Protein AF-A0A661WHB7-F1 (afdb_monomer)

Foldseek 3Di:
DADEAEAEAECAAPPDHLVVQVVVCVVDPNYDYDYHYPDYRVCCVVPVVVVVVVVVVSVVVVVVVPD

Secondary structure (DSSP, 8-state):
--S--EEEEETT-SSS-TTHHHHHHHHSTTPEEEEETT--TTHHHHSHHHHHHHHHHHHHHHHHH--

pLDDT: mean 92.35, std 13.71, range [40.66, 98.38]

Solvent-accessible surface area (backbone atoms only — not comparable to full-atom values): 3978 Å² total; per-residue (Å²): 107,89,59,91,40,81,43,79,41,17,64,60,12,84,84,64,5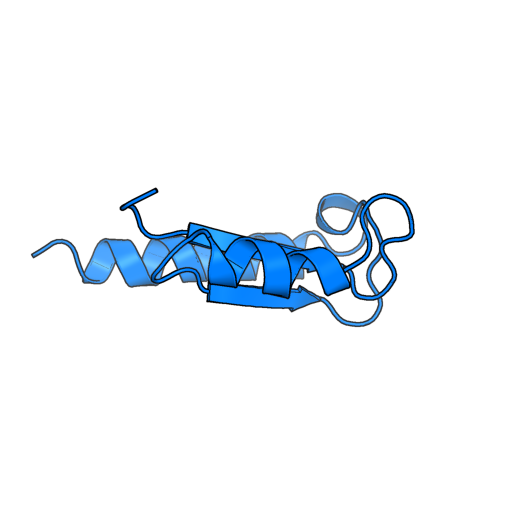2,50,74,52,52,60,61,47,42,77,66,26,64,82,42,47,81,47,71,40,78,96,22,33,73,58,24,68,74,78,40,40,67,63,47,50,49,55,53,50,52,55,54,52,58,54,63,68,65,71,118

Sequence (67 aa):
INIPTLILFGEHDNVVPPTNAELLAQKIAGSKIVIIHNAGHFFPIEVPETASQIIVDFVKQEVIELR

Mean predicted aligned error: 3.98 Å

Structure (mmCIF, N/CA/C/O backbone):
data_AF-A0A661WHB7-F1
#
_entry.id   AF-A0A661WHB7-F1
#
loop_
_atom_site.group_PDB
_atom_site.id
_atom_site.type_symbol
_atom_site.label_atom_id
_atom_site.label_alt_id
_atom_site.label_comp_id
_atom_site.label_asym_id
_atom_site.label_entity_id
_atom_site.label_seq_id
_atom_site.pdbx_PDB_ins_code
_atom_site.Cartn_x
_atom_site.Cartn_y
_atom_site.Cartn_z
_atom_site.occupancy
_atom_site.B_iso_or_equiv
_atom_site.auth_seq_id
_atom_site.auth_comp_id
_atom_site.auth_asym_id
_atom_site.auth_atom_id
_atom_site.pdbx_PDB_model_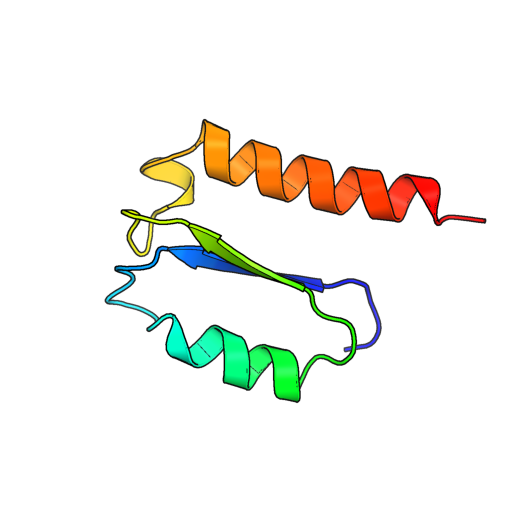num
ATOM 1 N N . ILE A 1 1 ? -6.596 -12.105 13.086 1.00 88.75 1 ILE A N 1
ATOM 2 C CA . ILE A 1 1 ? -5.774 -10.891 13.305 1.00 88.75 1 ILE A CA 1
ATOM 3 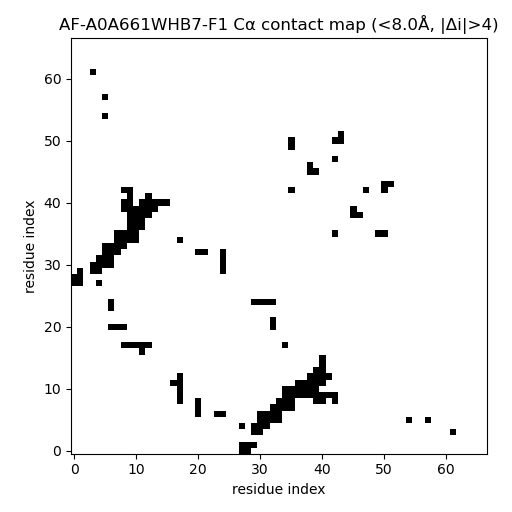C C . ILE A 1 1 ? -6.765 -9.802 13.661 1.00 88.75 1 ILE A C 1
ATOM 5 O O . ILE A 1 1 ? -7.686 -9.611 12.881 1.00 88.75 1 ILE A O 1
ATOM 9 N N . ASN A 1 2 ? -6.642 -9.196 14.846 1.00 89.50 2 ASN A N 1
ATOM 10 C CA . ASN A 1 2 ? -7.679 -8.321 15.422 1.00 89.50 2 ASN A CA 1
ATOM 11 C C . ASN A 1 2 ? -7.128 -6.931 15.792 1.00 89.50 2 ASN A C 1
ATOM 13 O O . ASN A 1 2 ? -7.676 -6.258 16.656 1.00 89.50 2 ASN A O 1
ATOM 17 N N . ILE A 1 3 ? -6.004 -6.544 15.190 1.00 92.00 3 ILE A N 1
ATOM 18 C CA . ILE A 1 3 ? -5.383 -5.227 15.354 1.00 92.00 3 ILE A CA 1
ATOM 19 C C . ILE A 1 3 ? -5.515 -4.449 14.040 1.00 92.00 3 ILE A C 1
ATOM 21 O O . ILE A 1 3 ? -5.545 -5.091 12.979 1.00 92.00 3 ILE A O 1
ATOM 25 N N . PRO A 1 4 ? -5.557 -3.104 14.077 1.00 93.88 4 PRO A N 1
ATOM 26 C CA . PRO A 1 4 ? -5.509 -2.294 12.867 1.00 93.88 4 PRO A CA 1
ATOM 27 C C . PRO A 1 4 ? -4.341 -2.726 11.981 1.00 93.88 4 PRO A C 1
ATOM 29 O O . PRO A 1 4 ? -3.210 -2.867 12.444 1.00 93.88 4 PRO A O 1
ATOM 32 N N . THR A 1 5 ? -4.622 -2.983 10.705 1.00 96.81 5 THR A N 1
ATOM 33 C CA . THR A 1 5 ? -3.631 -3.510 9.762 1.00 96.81 5 THR A CA 1
ATOM 34 C C . THR A 1 5 ? -3.672 -2.721 8.463 1.00 96.81 5 THR A C 1
ATOM 36 O O . THR A 1 5 ? -4.731 -2.567 7.857 1.00 96.81 5 THR A O 1
ATOM 39 N N . LEU A 1 6 ? -2.509 -2.264 8.011 1.00 98.12 6 LEU A N 1
ATOM 40 C CA . LEU A 1 6 ? -2.311 -1.708 6.679 1.00 98.12 6 LEU A CA 1
ATOM 41 C C . LEU A 1 6 ? -1.701 -2.781 5.771 1.00 98.12 6 LEU A C 1
ATOM 43 O O . LEU A 1 6 ? -0.682 -3.380 6.108 1.00 98.12 6 LEU A O 1
ATOM 47 N N . ILE A 1 7 ? -2.316 -2.998 4.614 1.00 98.12 7 ILE A N 1
ATOM 48 C CA . ILE A 1 7 ? -1.809 -3.829 3.525 1.00 98.12 7 ILE A CA 1
ATOM 49 C C . ILE A 1 7 ? -1.329 -2.872 2.430 1.00 98.12 7 ILE A C 1
ATOM 51 O O . ILE A 1 7 ? -2.143 -2.191 1.808 1.00 98.12 7 ILE A O 1
ATOM 55 N N . LEU A 1 8 ? -0.015 -2.797 2.218 1.00 98.19 8 LEU A N 1
ATOM 56 C CA . LEU A 1 8 ? 0.624 -1.840 1.311 1.00 98.19 8 LEU A CA 1
ATOM 57 C C . LEU A 1 8 ? 1.408 -2.579 0.221 1.00 98.19 8 LEU A C 1
ATOM 59 O O . LEU A 1 8 ? 2.243 -3.421 0.542 1.00 98.19 8 LEU A O 1
ATOM 63 N N . PHE A 1 9 ? 1.138 -2.261 -1.045 1.00 98.38 9 PHE A N 1
ATOM 64 C CA . PHE A 1 9 ? 1.765 -2.884 -2.219 1.00 98.38 9 PHE A CA 1
ATOM 65 C C . PHE A 1 9 ? 2.188 -1.836 -3.248 1.00 98.38 9 PHE A C 1
ATOM 67 O O . PHE A 1 9 ? 1.557 -0.786 -3.348 1.00 98.38 9 PHE A O 1
ATOM 74 N N . GLY A 1 10 ? 3.195 -2.150 -4.062 1.00 98.25 10 GLY A N 1
ATOM 75 C CA . GLY A 1 10 ? 3.435 -1.462 -5.331 1.00 98.25 10 GLY A CA 1
ATOM 76 C C . GLY A 1 10 ? 2.599 -2.089 -6.450 1.00 98.25 10 GLY A C 1
ATOM 77 O O . GLY A 1 10 ? 2.491 -3.308 -6.526 1.00 98.25 10 GLY A O 1
ATOM 78 N N . GLU A 1 11 ? 1.999 -1.280 -7.320 1.00 98.00 11 GLU A N 1
ATOM 79 C CA . GLU A 1 11 ? 1.156 -1.729 -8.443 1.00 98.00 11 GLU A CA 1
ATOM 80 C C . GLU A 1 11 ? 1.836 -2.726 -9.401 1.00 98.00 11 GLU A C 1
ATOM 82 O O . GLU A 1 11 ? 1.172 -3.570 -10.003 1.00 98.00 11 GLU A O 1
ATOM 87 N N . HIS A 1 12 ? 3.154 -2.637 -9.556 1.00 97.69 12 HIS A N 1
ATOM 88 C CA . HIS A 1 12 ? 3.952 -3.460 -10.465 1.00 97.69 12 HIS A CA 1
ATOM 89 C C . HIS A 1 12 ? 4.810 -4.490 -9.720 1.00 97.69 12 HIS A C 1
ATOM 91 O O . HIS A 1 12 ? 5.850 -4.924 -10.222 1.00 97.69 12 HIS A O 1
ATOM 97 N N . ASP A 1 13 ? 4.407 -4.873 -8.506 1.00 98.00 13 ASP A N 1
ATOM 98 C CA . ASP A 1 13 ? 5.069 -5.933 -7.754 1.00 98.00 13 ASP A CA 1
ATOM 99 C C . ASP A 1 13 ? 4.945 -7.286 -8.483 1.00 98.00 13 ASP A C 1
ATOM 101 O O . ASP A 1 13 ? 3.891 -7.920 -8.519 1.00 98.00 13 ASP A O 1
ATOM 105 N N . ASN A 1 14 ? 6.059 -7.726 -9.072 1.00 95.62 14 ASN A N 1
ATOM 106 C CA . ASN A 1 14 ? 6.169 -9.003 -9.778 1.00 95.62 14 ASN A CA 1
ATOM 107 C C . ASN A 1 14 ? 6.678 -10.151 -8.885 1.00 95.62 14 ASN A C 1
ATOM 109 O O . ASN A 1 14 ? 6.799 -11.280 -9.358 1.00 95.62 14 ASN A O 1
ATOM 113 N N . VAL A 1 15 ? 7.005 -9.881 -7.618 1.00 98.06 15 VAL A N 1
ATOM 114 C CA . VAL A 1 15 ? 7.448 -10.890 -6.641 1.00 98.06 15 VAL A CA 1
ATOM 115 C C . VAL A 1 15 ? 6.251 -11.376 -5.830 1.00 98.06 15 VAL A C 1
ATOM 117 O O . VAL A 1 15 ? 6.040 -12.581 -5.689 1.00 98.06 15 VAL A O 1
ATOM 120 N N . VAL A 1 16 ? 5.439 -10.440 -5.335 1.00 96.94 16 VAL A N 1
ATOM 121 C CA . VAL A 1 16 ? 4.165 -10.703 -4.667 1.00 96.94 16 VAL A CA 1
ATOM 122 C C . VAL A 1 16 ? 3.078 -9.885 -5.372 1.00 96.94 16 VAL A C 1
ATOM 124 O O . VAL A 1 16 ? 2.941 -8.694 -5.111 1.00 96.94 16 VAL A O 1
ATOM 127 N N . PRO A 1 17 ? 2.271 -10.502 -6.252 1.00 95.12 17 PRO A N 1
ATOM 128 C CA . PRO A 1 17 ? 1.288 -9.772 -7.044 1.00 95.12 17 PRO A CA 1
ATOM 129 C C . PRO A 1 17 ? 0.292 -8.974 -6.181 1.00 95.12 17 PRO A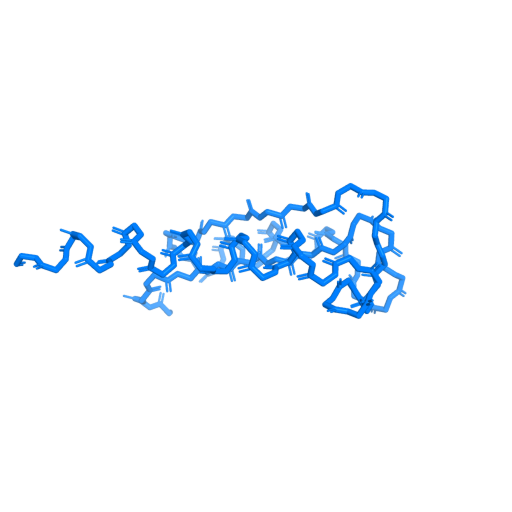 C 1
ATOM 131 O O . PRO A 1 17 ? -0.23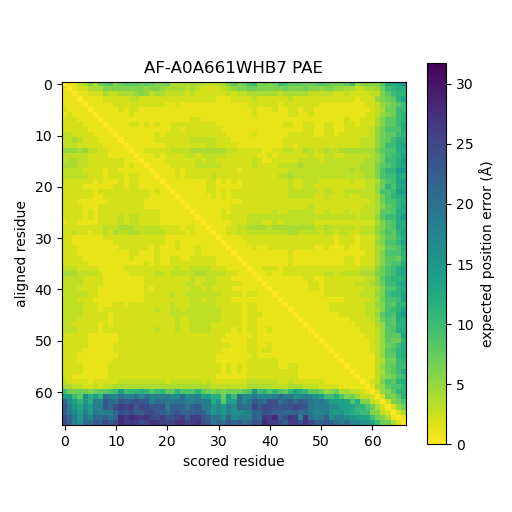7 -9.532 -5.210 1.00 95.12 17 PRO A O 1
ATOM 134 N N . PRO A 1 18 ? -0.059 -7.723 -6.549 1.00 96.25 18 PRO A N 1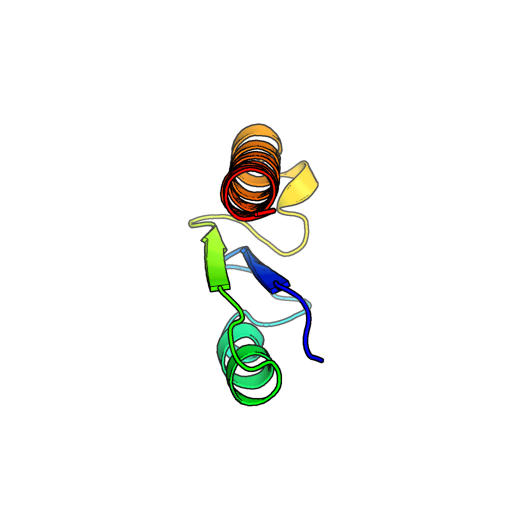
ATOM 135 C CA . PRO A 1 18 ? -0.991 -6.882 -5.785 1.00 96.25 18 PRO A CA 1
ATOM 136 C C . PRO A 1 18 ? -2.382 -7.482 -5.579 1.00 96.25 18 PRO A C 1
ATOM 138 O O . PRO A 1 18 ? -3.072 -7.133 -4.626 1.00 96.25 18 PRO A O 1
ATOM 141 N N . THR A 1 19 ? -2.783 -8.444 -6.412 1.00 95.50 19 THR A N 1
ATOM 142 C CA . THR A 1 19 ? -4.014 -9.232 -6.230 1.00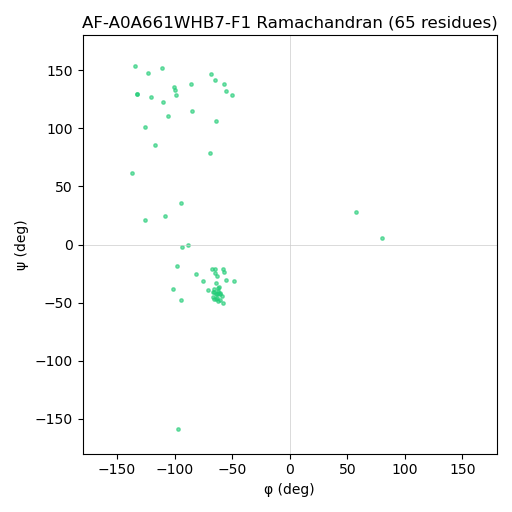 95.50 19 THR A CA 1
ATOM 143 C C . THR A 1 19 ? -4.064 -9.953 -4.879 1.00 95.50 19 THR A C 1
ATOM 145 O O . THR A 1 19 ? -5.142 -10.247 -4.366 1.00 95.50 19 THR A O 1
ATOM 148 N N . ASN A 1 20 ? -2.910 -10.211 -4.254 1.00 97.56 20 ASN A N 1
ATOM 149 C CA . ASN A 1 20 ? -2.849 -10.776 -2.910 1.00 97.56 20 ASN A CA 1
ATOM 150 C C . ASN A 1 20 ? -3.371 -9.813 -1.834 1.00 97.56 20 ASN A C 1
ATOM 152 O O . ASN A 1 20 ? -3.764 -10.279 -0.765 1.00 97.56 20 ASN A O 1
ATOM 156 N N . ALA A 1 21 ? -3.421 -8.503 -2.094 1.00 97.19 21 ALA A N 1
ATOM 157 C CA . ALA A 1 21 ? -3.941 -7.532 -1.138 1.00 97.19 21 ALA A CA 1
ATOM 158 C C . ALA A 1 21 ? -5.415 -7.803 -0.793 1.00 97.19 21 ALA A C 1
ATOM 160 O O . ALA A 1 21 ? -5.787 -7.789 0.380 1.00 97.19 21 ALA A O 1
ATOM 161 N N . GLU A 1 22 ? -6.238 -8.137 -1.791 1.00 95.81 22 GLU A N 1
ATOM 162 C CA . GLU A 1 22 ? -7.646 -8.489 -1.580 1.00 95.81 22 GLU A CA 1
ATOM 163 C C . GLU A 1 22 ? -7.792 -9.801 -0.797 1.00 95.81 22 GLU A C 1
ATOM 165 O O . GLU A 1 22 ? -8.604 -9.890 0.124 1.00 95.81 22 GLU A O 1
ATOM 170 N N . LEU A 1 23 ? -6.962 -10.805 -1.104 1.00 96.88 23 LEU A N 1
ATOM 171 C CA . LEU A 1 23 ? -6.942 -12.080 -0.376 1.00 96.88 23 LEU A CA 1
ATOM 172 C C . LEU A 1 23 ? -6.568 -11.890 1.101 1.00 96.88 23 LEU A C 1
ATOM 174 O O . LEU A 1 23 ? -7.142 -12.541 1.978 1.00 96.88 23 LEU A O 1
ATOM 178 N N . LEU A 1 24 ? -5.613 -11.001 1.383 1.00 97.31 24 LEU A N 1
ATOM 179 C CA . LEU A 1 24 ? -5.231 -10.637 2.744 1.00 97.31 24 LEU A CA 1
ATOM 180 C C . LEU A 1 24 ? -6.366 -9.891 3.450 1.00 97.31 24 LEU A C 1
ATOM 182 O O . LEU A 1 24 ? -6.711 -10.259 4.571 1.00 97.31 24 LEU A O 1
ATOM 186 N N . ALA A 1 25 ? -7.006 -8.921 2.798 1.00 96.81 25 ALA A N 1
ATOM 187 C CA . ALA A 1 25 ? -8.100 -8.159 3.398 1.00 96.81 25 ALA A CA 1
ATOM 188 C C . ALA A 1 25 ? -9.335 -9.012 3.719 1.00 96.81 25 ALA A C 1
ATOM 190 O O . ALA A 1 25 ? -9.983 -8.807 4.743 1.00 96.81 25 ALA A O 1
ATOM 191 N N . GLN A 1 26 ? -9.620 -10.040 2.914 1.00 96.69 26 GLN A N 1
ATOM 192 C CA . GLN A 1 26 ? -10.659 -11.026 3.235 1.00 96.69 26 GLN A CA 1
ATOM 193 C C . GLN A 1 26 ? -10.351 -11.823 4.515 1.00 96.69 26 GLN A C 1
ATOM 195 O O . GLN A 1 26 ? -11.267 -12.304 5.181 1.00 96.69 26 GLN A O 1
ATOM 200 N N . LYS A 1 27 ? -9.069 -11.990 4.866 1.00 97.19 27 LYS A N 1
ATOM 201 C CA . LYS A 1 27 ? -8.618 -12.745 6.049 1.00 97.19 27 LYS A CA 1
ATOM 202 C C . LYS A 1 27 ? -8.311 -11.858 7.258 1.00 97.19 27 LYS A C 1
ATOM 204 O O . LYS A 1 27 ? -8.247 -12.365 8.380 1.00 97.19 27 LYS A O 1
ATOM 209 N N . ILE A 1 28 ? -8.108 -10.562 7.044 1.00 97.25 28 ILE A N 1
ATOM 210 C CA . ILE A 1 28 ? -7.767 -9.580 8.071 1.00 97.25 28 ILE A CA 1
ATOM 211 C C . ILE A 1 28 ? -8.899 -8.559 8.140 1.00 97.25 28 ILE A C 1
ATOM 213 O O . ILE A 1 28 ? -8.865 -7.508 7.506 1.00 97.25 28 ILE A O 1
ATOM 217 N N . ALA A 1 29 ? -9.928 -8.890 8.918 1.00 94.69 29 ALA A N 1
ATOM 218 C CA . ALA A 1 29 ? -11.062 -8.000 9.119 1.00 94.69 29 ALA A CA 1
ATOM 219 C C . ALA A 1 29 ? -10.592 -6.628 9.639 1.00 94.69 29 ALA A C 1
ATOM 221 O O . ALA A 1 29 ? -9.793 -6.552 10.572 1.00 94.69 29 ALA A O 1
ATOM 222 N N . GLY A 1 30 ? -11.089 -5.554 9.023 1.00 91.31 30 GLY A N 1
ATOM 223 C CA . GLY A 1 30 ? -10.716 -4.179 9.370 1.00 91.31 30 GLY A CA 1
ATOM 224 C C . GLY A 1 30 ? -9.385 -3.697 8.781 1.00 91.31 30 GLY A C 1
ATOM 225 O O . GLY A 1 30 ? -8.958 -2.591 9.104 1.00 91.31 30 GLY A O 1
ATOM 226 N N . SER A 1 31 ? -8.718 -4.477 7.921 1.00 97.12 31 SER A N 1
ATOM 227 C CA . SER A 1 31 ? -7.511 -4.000 7.239 1.00 97.12 31 SER A CA 1
ATOM 228 C C . SER A 1 31 ? -7.811 -2.900 6.217 1.00 97.12 31 SER A C 1
ATOM 230 O O . SER A 1 31 ? -8.827 -2.960 5.522 1.00 97.12 31 SER A O 1
ATOM 232 N N . LYS A 1 32 ? -6.880 -1.960 6.048 1.00 96.81 32 LYS A N 1
ATOM 233 C CA . LYS A 1 32 ? -6.883 -0.961 4.970 1.00 96.81 32 LYS A CA 1
ATOM 234 C C . LYS A 1 32 ? -5.922 -1.414 3.867 1.00 96.81 32 LYS A C 1
ATOM 236 O O . LYS A 1 32 ? -4.798 -1.801 4.176 1.00 96.81 32 LYS A O 1
ATOM 241 N N . ILE A 1 33 ? -6.342 -1.361 2.603 1.00 97.88 33 ILE A N 1
ATOM 242 C CA . ILE A 1 33 ? -5.469 -1.631 1.449 1.00 97.88 33 ILE A CA 1
ATOM 243 C C . ILE A 1 33 ? -5.034 -0.305 0.833 1.00 97.88 33 ILE A C 1
ATOM 245 O O . ILE A 1 33 ? -5.869 0.569 0.603 1.00 97.88 33 ILE A O 1
ATOM 249 N N . VAL A 1 34 ? -3.748 -0.185 0.510 1.00 98.31 34 VAL A N 1
ATOM 250 C CA . VAL A 1 34 ? -3.212 0.894 -0.320 1.00 98.31 34 VAL A CA 1
ATOM 251 C C . VAL A 1 34 ? -2.287 0.299 -1.380 1.00 98.31 34 VAL A C 1
ATOM 253 O O . VAL A 1 34 ? -1.391 -0.484 -1.067 1.00 98.31 34 VAL A O 1
ATOM 256 N N . ILE A 1 35 ? -2.506 0.684 -2.636 1.00 98.19 35 ILE A N 1
ATOM 257 C CA . ILE A 1 35 ? -1.643 0.333 -3.768 1.00 98.19 35 ILE A CA 1
ATOM 258 C C . ILE A 1 35 ? -0.921 1.601 -4.221 1.00 98.19 35 ILE A C 1
ATOM 260 O O . ILE A 1 35 ? -1.566 2.600 -4.542 1.00 98.19 35 ILE A O 1
ATOM 264 N N . ILE A 1 36 ? 0.410 1.576 -4.234 1.00 98.06 36 ILE A N 1
ATOM 265 C CA . ILE A 1 36 ? 1.238 2.679 -4.713 1.00 98.06 36 ILE A CA 1
ATOM 266 C C . ILE A 1 36 ? 1.380 2.556 -6.230 1.00 98.06 36 ILE A C 1
ATOM 268 O O . ILE A 1 36 ? 1.956 1.593 -6.741 1.00 98.06 36 ILE A O 1
ATOM 272 N N . HIS A 1 37 ? 0.835 3.540 -6.939 1.00 96.69 37 HIS A N 1
ATOM 273 C CA . HIS A 1 37 ? 0.873 3.613 -8.397 1.00 96.69 37 HIS A CA 1
ATOM 274 C C . HIS A 1 37 ? 2.314 3.772 -8.908 1.00 96.69 37 HIS A C 1
ATOM 276 O O . HI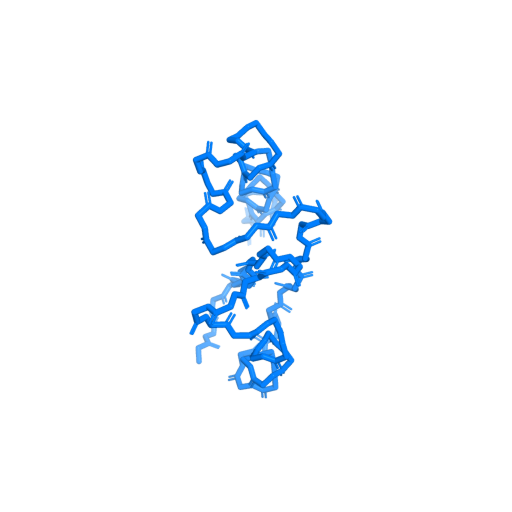S A 1 37 ? 3.101 4.503 -8.302 1.00 96.69 37 HIS A O 1
ATOM 282 N N . ASN A 1 38 ? 2.648 3.120 -10.026 1.00 95.88 38 ASN A N 1
ATOM 283 C CA . ASN A 1 38 ? 3.984 3.131 -10.643 1.00 95.88 38 ASN A CA 1
ATOM 284 C C . ASN A 1 38 ? 5.141 2.648 -9.734 1.00 95.88 38 ASN A C 1
ATOM 286 O O . ASN A 1 38 ? 6.279 3.077 -9.924 1.00 95.88 38 ASN A O 1
ATOM 290 N N . ALA A 1 39 ? 4.882 1.768 -8.760 1.00 98.06 39 ALA A N 1
ATOM 291 C CA . ALA A 1 39 ? 5.909 1.208 -7.872 1.00 98.06 39 ALA A CA 1
ATOM 292 C C . ALA A 1 39 ? 5.936 -0.327 -7.914 1.00 98.06 39 ALA A C 1
ATOM 294 O O . ALA A 1 39 ? 4.901 -0.966 -8.097 1.00 98.06 39 ALA A O 1
ATOM 295 N N . GLY A 1 40 ? 7.115 -0.921 -7.745 1.00 97.88 40 GLY A N 1
ATOM 296 C CA . GLY A 1 40 ? 7.347 -2.362 -7.729 1.00 97.88 40 GLY A CA 1
ATOM 297 C C . GLY A 1 40 ? 7.409 -2.966 -6.325 1.00 97.88 40 GLY A C 1
ATOM 298 O O . GLY A 1 40 ? 6.915 -2.407 -5.347 1.00 97.88 40 GLY A O 1
ATOM 299 N N . HIS A 1 41 ? 8.037 -4.141 -6.224 1.00 98.19 41 HIS A N 1
ATOM 300 C CA . HIS A 1 41 ? 8.169 -4.880 -4.961 1.00 98.19 41 HIS A CA 1
ATOM 301 C C . HIS A 1 41 ? 8.947 -4.098 -3.899 1.00 98.19 41 HIS A C 1
ATOM 303 O O . HIS A 1 41 ? 8.632 -4.143 -2.711 1.00 98.19 41 HIS A O 1
ATOM 309 N N . PHE A 1 42 ? 9.961 -3.348 -4.329 1.00 97.81 42 PHE A N 1
ATOM 310 C CA . PHE A 1 42 ? 10.813 -2.573 -3.442 1.00 97.81 42 PHE A CA 1
ATOM 311 C C . PHE A 1 42 ? 10.321 -1.128 -3.326 1.00 97.81 42 PHE A C 1
ATOM 313 O O . PHE A 1 42 ? 11.129 -0.219 -3.147 1.00 97.81 42 PHE A O 1
ATOM 320 N N . PHE A 1 43 ? 9.001 -0.900 -3.344 1.00 97.75 43 PHE A N 1
ATOM 321 C CA . PHE A 1 43 ? 8.397 0.424 -3.159 1.00 97.75 43 PHE A CA 1
ATOM 322 C C . PHE A 1 43 ? 8.928 1.226 -1.949 1.00 97.75 43 PHE A C 1
ATOM 324 O O . PHE A 1 43 ? 9.013 2.447 -2.078 1.00 97.75 43 PHE A O 1
ATOM 331 N N . PRO A 1 44 ? 9.364 0.633 -0.809 1.00 97.62 44 PRO A N 1
ATOM 332 C CA . PRO A 1 44 ? 9.981 1.419 0.263 1.00 97.62 44 PRO A CA 1
ATOM 333 C C . PRO A 1 44 ? 11.315 2.073 -0.130 1.00 97.62 44 PRO A C 1
ATOM 335 O O . PRO A 1 44 ? 11.738 3.018 0.525 1.00 97.62 44 PRO A O 1
ATOM 338 N N . ILE A 1 45 ? 11.987 1.561 -1.166 1.00 97.94 45 ILE A N 1
ATOM 339 C CA . ILE A 1 45 ? 13.253 2.073 -1.710 1.00 97.94 45 ILE A CA 1
ATOM 340 C C . ILE A 1 45 ? 13.001 2.897 -2.979 1.00 97.94 45 ILE A C 1
ATOM 342 O O . ILE A 1 45 ? 13.662 3.907 -3.189 1.00 97.94 45 ILE A O 1
ATOM 346 N N . GLU A 1 46 ? 12.060 2.471 -3.825 1.00 97.44 46 GLU A N 1
ATOM 347 C CA . GLU A 1 46 ? 11.743 3.136 -5.097 1.00 97.44 46 GLU A CA 1
ATOM 348 C C . GLU A 1 46 ? 11.030 4.482 -4.891 1.00 97.44 46 GLU A C 1
ATOM 350 O O . GLU A 1 46 ? 11.310 5.443 -5.605 1.00 97.44 46 GLU A O 1
ATOM 355 N N . VAL A 1 47 ? 10.121 4.551 -3.911 1.00 97.56 47 VAL A N 1
ATOM 356 C CA . VAL A 1 47 ? 9.283 5.725 -3.601 1.00 97.56 47 VAL A CA 1
ATOM 357 C C . VAL A 1 47 ? 9.216 5.965 -2.081 1.00 97.56 47 VAL A C 1
ATOM 359 O O . VAL A 1 47 ? 8.143 5.885 -1.468 1.00 97.56 47 VAL A O 1
ATOM 362 N N . PRO A 1 48 ? 10.368 6.235 -1.436 1.00 98.06 48 PRO A N 1
ATOM 363 C CA . PRO A 1 48 ? 10.499 6.210 0.018 1.00 98.06 48 PRO A CA 1
ATOM 364 C C . PRO A 1 48 ? 9.619 7.247 0.718 1.00 98.06 48 PRO A C 1
ATOM 366 O O . PRO A 1 48 ? 9.040 6.941 1.762 1.00 98.06 48 PRO A O 1
ATOM 369 N N . GLU A 1 49 ? 9.456 8.447 0.157 1.00 98.19 49 GLU A N 1
ATOM 370 C CA . GLU A 1 49 ? 8.623 9.499 0.744 1.00 98.19 49 GLU A CA 1
ATOM 371 C C . GLU A 1 49 ? 7.146 9.098 0.745 1.00 98.19 49 GLU A C 1
ATOM 373 O O . GLU A 1 49 ? 6.480 9.197 1.775 1.00 98.19 49 GLU A O 1
ATOM 378 N N . THR A 1 50 ? 6.638 8.589 -0.383 1.00 97.69 50 THR A N 1
ATOM 379 C CA . THR A 1 50 ? 5.248 8.127 -0.505 1.00 97.69 50 THR A CA 1
ATOM 380 C C . THR A 1 50 ? 4.975 6.962 0.437 1.00 97.69 50 THR A C 1
ATOM 382 O O . THR A 1 50 ? 3.999 6.999 1.187 1.00 97.69 50 THR A O 1
ATOM 385 N N . ALA A 1 51 ? 5.852 5.955 0.447 1.00 97.94 51 ALA A N 1
ATOM 386 C CA . ALA A 1 51 ? 5.711 4.800 1.325 1.00 97.94 51 ALA A CA 1
ATOM 387 C C . ALA A 1 51 ? 5.722 5.219 2.806 1.00 97.94 51 ALA A C 1
ATOM 389 O O . ALA A 1 51 ? 4.835 4.833 3.570 1.00 97.94 51 ALA A O 1
ATOM 390 N N . SER A 1 52 ? 6.679 6.065 3.201 1.00 98.00 52 SER A N 1
ATOM 391 C CA . SER A 1 52 ? 6.809 6.546 4.580 1.00 98.00 52 SER A CA 1
ATOM 392 C C . SER A 1 52 ? 5.606 7.380 5.012 1.00 98.00 52 SER A C 1
ATOM 394 O O . SER A 1 52 ? 5.108 7.197 6.121 1.00 98.00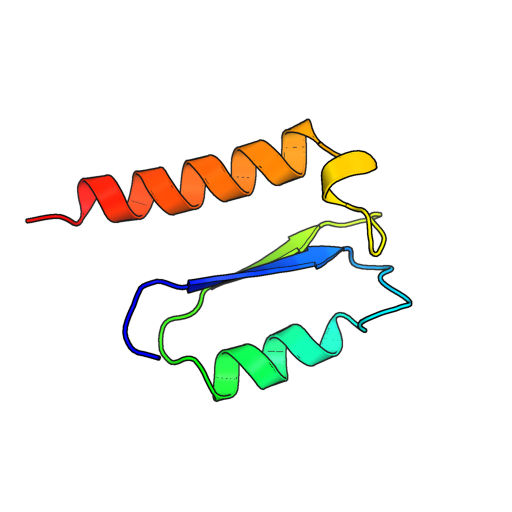 52 SER A O 1
ATOM 396 N N . GLN A 1 53 ? 5.105 8.262 4.144 1.00 98.00 53 GLN A N 1
ATOM 397 C CA . GLN A 1 53 ? 3.954 9.107 4.449 1.00 98.00 53 GLN A CA 1
ATOM 398 C C . GLN A 1 53 ? 2.695 8.268 4.700 1.00 98.00 53 GLN A C 1
ATOM 400 O O . GLN A 1 53 ? 2.034 8.464 5.716 1.00 98.00 53 GLN A O 1
ATOM 405 N N . ILE A 1 54 ? 2.417 7.274 3.847 1.00 98.00 54 ILE A N 1
ATOM 406 C CA . ILE A 1 54 ? 1.270 6.366 4.014 1.00 98.00 54 ILE A CA 1
ATOM 407 C C . ILE A 1 54 ? 1.354 5.617 5.353 1.00 98.00 54 ILE A C 1
ATOM 409 O O . ILE A 1 54 ? 0.360 5.515 6.074 1.00 98.00 54 ILE A O 1
ATOM 413 N N . ILE A 1 55 ? 2.542 5.117 5.708 1.00 97.12 55 ILE A N 1
ATOM 414 C CA . ILE A 1 55 ? 2.765 4.407 6.975 1.00 97.12 55 ILE A CA 1
ATOM 415 C C . ILE A 1 55 ? 2.543 5.346 8.167 1.00 97.12 55 ILE A C 1
ATOM 417 O O . ILE A 1 55 ? 1.840 4.989 9.113 1.00 97.12 55 ILE A O 1
ATOM 421 N N . VAL A 1 56 ? 3.115 6.552 8.130 1.00 97.50 56 VAL A N 1
ATOM 422 C CA . VAL A 1 56 ? 2.975 7.546 9.205 1.00 97.50 56 VAL A CA 1
ATOM 423 C C . VAL A 1 56 ? 1.520 7.979 9.372 1.00 97.50 56 VAL A C 1
ATOM 425 O O . VAL A 1 56 ? 1.051 8.081 10.505 1.00 97.50 56 VAL A O 1
ATOM 428 N N . ASP A 1 57 ? 0.798 8.211 8.277 1.00 96.38 57 ASP A N 1
ATOM 429 C CA . ASP A 1 57 ? -0.609 8.609 8.318 1.00 96.38 57 ASP A CA 1
ATOM 430 C C . ASP A 1 57 ? -1.490 7.502 8.887 1.00 96.38 57 ASP A C 1
ATOM 432 O O . ASP A 1 57 ? -2.350 7.779 9.725 1.00 96.38 57 ASP A O 1
ATOM 436 N N . PHE A 1 58 ? -1.231 6.246 8.511 1.00 96.50 58 PHE A N 1
ATOM 437 C CA . PHE A 1 58 ? -1.913 5.100 9.101 1.00 96.50 58 PHE A CA 1
ATOM 438 C C . PHE A 1 58 ? -1.700 5.047 10.618 1.00 96.50 58 PHE A C 1
ATOM 440 O O . PHE A 1 58 ? -2.669 4.995 11.368 1.00 96.50 58 PHE A O 1
ATOM 447 N N . VAL A 1 59 ? -0.453 5.153 11.087 1.00 94.88 59 VAL A N 1
ATOM 448 C CA . VAL A 1 59 ? -0.156 5.129 12.529 1.00 94.88 59 VAL A CA 1
ATOM 449 C C . VAL A 1 59 ? -0.807 6.310 13.254 1.00 94.88 59 VAL A C 1
ATOM 451 O O . VAL A 1 59 ? -1.370 6.133 14.331 1.00 94.88 59 VAL A O 1
ATOM 454 N N . LYS A 1 60 ? -0.776 7.519 12.682 1.00 93.06 60 LYS A N 1
ATOM 455 C CA . LYS A 1 60 ? -1.364 8.714 13.309 1.00 93.06 60 LYS A CA 1
ATOM 456 C C . LYS A 1 60 ? -2.884 8.646 13.434 1.00 93.06 60 LYS A C 1
ATOM 458 O O . LYS A 1 60 ? -3.405 9.115 14.442 1.00 93.06 60 LYS A O 1
ATOM 463 N N . GLN A 1 61 ? -3.585 8.092 12.445 1.00 81.62 61 GLN A N 1
ATOM 464 C CA . GLN A 1 61 ? -5.040 7.913 12.521 1.00 81.62 61 GLN A CA 1
ATOM 465 C C . GLN A 1 61 ? -5.426 7.021 13.706 1.00 81.62 61 GLN A C 1
ATOM 467 O O . GLN A 1 61 ? -6.324 7.373 14.465 1.00 81.62 61 GLN A O 1
ATOM 472 N N . GLU A 1 62 ? -4.690 5.931 13.921 1.00 69.31 62 GLU A N 1
ATOM 473 C CA . GLU A 1 62 ? -4.967 4.997 15.018 1.00 69.31 62 GLU A CA 1
ATOM 474 C C . GLU A 1 62 ? -4.525 5.557 16.385 1.00 69.31 62 GLU A C 1
ATOM 476 O O . GLU A 1 62 ? -5.180 5.322 17.397 1.00 69.31 62 GLU A O 1
ATOM 481 N N . VAL A 1 63 ? -3.460 6.373 16.442 1.00 58.44 63 VAL A N 1
ATOM 482 C CA . VAL A 1 63 ? -3.035 7.049 17.687 1.00 58.44 63 VAL A CA 1
ATOM 483 C C . VAL A 1 63 ? -4.077 8.069 18.178 1.00 58.44 63 VAL A C 1
ATOM 485 O O . VAL A 1 63 ? -4.139 8.337 19.376 1.00 58.44 63 VAL A O 1
ATOM 488 N N . ILE A 1 64 ? -4.928 8.608 17.297 1.00 49.91 64 ILE A N 1
ATOM 489 C CA . ILE A 1 64 ? -6.038 9.503 17.680 1.00 49.91 64 ILE A CA 1
ATOM 490 C C . ILE A 1 64 ? -7.267 8.711 18.174 1.00 49.91 64 ILE A C 1
ATOM 492 O O . ILE A 1 64 ? -8.037 9.231 18.983 1.00 49.91 64 ILE A O 1
ATOM 496 N N . GLU A 1 65 ? -7.433 7.454 17.749 1.00 44.09 65 GLU A N 1
ATOM 497 C CA . GLU A 1 65 ? -8.528 6.567 18.179 1.00 44.09 65 GLU A CA 1
ATOM 498 C C . GLU A 1 65 ? -8.226 5.754 19.450 1.00 44.09 65 GLU A C 1
ATOM 500 O O . GLU A 1 65 ? -9.108 5.056 19.950 1.00 44.09 65 GLU A O 1
ATOM 505 N N . LEU A 1 66 ? -7.036 5.904 20.047 1.00 40.66 66 LEU A N 1
ATOM 506 C CA . LEU A 1 66 ? -6.773 5.469 21.424 1.00 40.66 66 LEU A CA 1
ATOM 507 C C . LEU A 1 66 ? -7.552 6.358 22.416 1.00 40.66 66 LEU A C 1
ATOM 509 O O . LEU A 1 66 ? -7.000 7.277 23.024 1.00 40.66 66 LEU A O 1
ATOM 513 N N . ARG A 1 67 ? -8.853 6.088 22.562 1.00 41.28 67 ARG A N 1
ATOM 514 C CA . ARG A 1 67 ? -9.678 6.486 23.710 1.00 41.28 67 ARG A CA 1
ATOM 515 C C . ARG A 1 67 ? -9.992 5.282 24.581 1.00 41.28 67 ARG A C 1
ATOM 517 O O . ARG A 1 67 ? -10.375 4.236 24.016 1.00 41.28 67 ARG A O 1
#

Radius of gyration: 12.54 Å; Cα contacts (8 Å, |Δi|>4): 88; chains: 1; bounding box: 24×22×34 Å

Nearest PDB structures (foldseek):
  3bdi-assembly1_A  TM=9.664E-01  e=5.054E-04  Thermoplasma acidophilum DSM 1728
  7ots-assembly1_A  TM=9.631E-01  e=1.748E-03  Homo sapiens
  1j1i-assembly1_A-2  TM=9.729E-01  e=2.302E-03  Janthinobacterium
  4ns4-assembly1_A  TM=9.803E-01  e=3.996E-03  Psychrobacter cryohalolentis K5
  5akk-assembly1_A  TM=9.273E-01  e=3.996E-03  Homo sapiens